Protein AF-A0A9E3K5E6-F1 (afdb_monomer_lite)

Sequence (175 aa):
PPTYFGPFADGRVAVDSAAAFASGRFAKVPVMIGATSADIGGKTGFMVAGARSLAGRLAAQGVPVYEYRFSYVADSIVKPGAQHASDIPYFFATVDVKYGGQVTKKDVAMGRAMSAYLVNFAKKGDPNGGGLPAWPRYAGDRDVIMDFAADGKPVALRDPWGPEIDATTVAQATH

Radius of gyration: 17.22 Å; chains: 1; bounding box: 48×36×41 Å

Foldseek 3Di:
DDPDDDDDDPVPPDHPPVVCLQVVVDDQAQDEFEWWCQEPQHCLGCRHLVRLVSLQSSVVVVRQYAYEYEFADFPLDPDHTQYGPNCVCLLVLNQCVVQPPSGDPLSNLSSVLNVQLNVCCVVPVGSDDDPAPHGHGDYPVQQWHFYCHHVSHTDIDRDPSVVVNVVVVVVVVVD

Secondary structure (DSSP, 8-state):
----------SSS---HHHHHHHT-S----EEEEEETB-TT-TTSTTHHHHHHHHHHHHHTT--EEEEEE----TT--SSS-BTT-SHHHHTT-HHHHHGGG--HHHHHHHHHHHHHHHHHHHHS----TTPPP-PPP-TTT-EEEEE-TTS-EEEEE-TTHHHHHHHHHHHH--

Structure (mmCIF, N/CA/C/O backbone):
data_AF-A0A9E3K5E6-F1
#
_entry.id   AF-A0A9E3K5E6-F1
#
loop_
_atom_site.group_PDB
_atom_site.id
_atom_site.type_symbol
_atom_site.label_atom_id
_atom_site.label_alt_id
_atom_site.label_comp_id
_atom_site.label_asym_id
_atom_site.label_entity_id
_atom_site.label_seq_id
_atom_site.pdbx_PDB_ins_code
_atom_site.Cartn_x
_atom_site.Cartn_y
_atom_site.Cartn_z
_atom_site.occupancy
_atom_site.B_iso_or_equiv
_atom_site.auth_seq_id
_atom_site.auth_comp_id
_atom_site.auth_asym_id
_atom_site.auth_atom_id
_atom_site.pdbx_PDB_model_num
ATOM 1 N N . PRO A 1 1 ? 29.514 -8.932 17.173 1.00 54.66 1 PRO A N 1
ATOM 2 C CA . PRO A 1 1 ? 29.113 -9.632 15.926 1.00 54.66 1 PRO A CA 1
ATOM 3 C C . PRO A 1 1 ? 28.000 -8.860 15.195 1.00 54.66 1 PRO A C 1
ATOM 5 O O . PRO A 1 1 ? 27.090 -8.391 15.874 1.00 54.66 1 PRO A O 1
ATOM 8 N N . PRO A 1 2 ? 28.053 -8.695 13.859 1.00 53.59 2 PRO A N 1
ATOM 9 C CA . PRO A 1 2 ? 26.918 -8.167 13.107 1.00 53.59 2 PRO A CA 1
ATOM 10 C C . PRO A 1 2 ? 25.740 -9.143 13.230 1.00 53.59 2 PRO A C 1
ATOM 12 O O . PRO A 1 2 ? 25.898 -10.334 12.979 1.00 53.59 2 PRO A O 1
ATOM 15 N N . THR A 1 3 ? 24.580 -8.650 13.659 1.00 69.31 3 THR A N 1
ATOM 16 C CA . THR A 1 3 ? 23.351 -9.439 13.877 1.00 69.31 3 THR A CA 1
ATOM 17 C C . THR A 1 3 ? 22.332 -9.270 12.749 1.00 69.31 3 THR A C 1
ATOM 19 O O . THR A 1 3 ? 21.187 -9.686 12.888 1.00 69.31 3 THR A O 1
ATOM 22 N N . TYR A 1 4 ? 22.723 -8.634 11.642 1.00 68.31 4 TYR A N 1
ATOM 23 C CA . TYR A 1 4 ? 21.859 -8.436 10.485 1.00 68.31 4 TYR A CA 1
ATOM 24 C C . TYR A 1 4 ? 22.007 -9.604 9.509 1.00 68.31 4 TYR A C 1
ATOM 26 O O . TYR A 1 4 ? 23.107 -9.891 9.037 1.00 68.31 4 TYR A O 1
ATOM 34 N N . PHE A 1 5 ? 20.891 -10.255 9.200 1.00 75.56 5 PHE A N 1
ATOM 35 C CA . PHE A 1 5 ? 20.792 -11.315 8.201 1.00 75.56 5 PHE A CA 1
ATOM 36 C C . PHE A 1 5 ? 19.788 -10.872 7.139 1.00 75.56 5 PHE A C 1
ATOM 38 O O . PHE A 1 5 ? 18.645 -10.547 7.455 1.00 75.56 5 PHE A O 1
ATOM 45 N N . GLY A 1 6 ? 20.227 -10.857 5.884 1.00 77.38 6 GLY A N 1
ATOM 46 C CA . GLY A 1 6 ? 19.406 -10.517 4.729 1.00 77.38 6 GLY A CA 1
ATOM 47 C C . GLY A 1 6 ? 19.739 -11.423 3.545 1.00 77.38 6 GLY A C 1
ATOM 48 O O . GLY A 1 6 ? 20.780 -12.089 3.560 1.00 77.38 6 GLY A O 1
ATOM 49 N N . PRO A 1 7 ? 18.864 -11.481 2.527 1.00 80.31 7 PRO A N 1
ATOM 50 C CA . PRO A 1 7 ? 19.166 -12.211 1.305 1.00 80.31 7 PRO A CA 1
ATOM 51 C C . PRO A 1 7 ? 20.435 -11.639 0.663 1.00 80.31 7 PRO A C 1
ATOM 53 O O . PRO A 1 7 ? 20.588 -10.424 0.545 1.00 80.31 7 PRO A O 1
ATOM 56 N N . PHE A 1 8 ? 21.336 -12.518 0.235 1.00 83.12 8 PHE A N 1
ATOM 57 C CA . PHE A 1 8 ? 22.521 -12.166 -0.541 1.00 83.12 8 PHE A CA 1
ATOM 58 C C . PHE A 1 8 ? 22.511 -12.971 -1.835 1.00 83.12 8 PHE A C 1
ATOM 60 O O . PHE A 1 8 ? 22.046 -14.110 -1.848 1.00 83.12 8 PHE A O 1
ATOM 67 N N . ALA A 1 9 ? 22.996 -12.381 -2.927 1.00 83.56 9 ALA A N 1
ATOM 68 C CA . ALA A 1 9 ? 23.067 -13.085 -4.197 1.00 83.56 9 ALA A CA 1
ATOM 69 C C . ALA A 1 9 ? 24.067 -14.248 -4.085 1.00 83.56 9 ALA A C 1
ATOM 71 O O . ALA A 1 9 ? 25.260 -14.030 -3.884 1.00 83.56 9 ALA A O 1
ATOM 72 N N . ASP A 1 10 ? 23.573 -15.476 -4.214 1.00 84.56 10 ASP A N 1
ATOM 73 C CA . ASP A 1 10 ? 24.371 -16.708 -4.183 1.00 84.56 10 ASP A CA 1
ATOM 74 C C . ASP A 1 10 ? 24.567 -17.305 -5.589 1.00 84.56 10 ASP A C 1
ATOM 76 O O . ASP A 1 10 ? 25.263 -18.306 -5.762 1.00 84.56 10 ASP A O 1
ATOM 80 N N . GLY A 1 11 ? 23.935 -16.700 -6.602 1.00 74.50 11 GLY A N 1
ATOM 81 C CA . GLY A 1 11 ? 23.992 -17.138 -7.996 1.00 74.50 11 GLY A CA 1
ATOM 82 C C . GLY A 1 11 ? 23.190 -18.409 -8.294 1.00 74.50 11 GLY A C 1
ATOM 83 O O . GLY A 1 11 ? 23.254 -18.903 -9.419 1.00 74.50 11 GLY A O 1
ATOM 84 N N . ARG A 1 12 ? 22.433 -18.939 -7.325 1.00 80.88 12 ARG A N 1
ATOM 85 C CA . ARG A 1 12 ? 21.590 -20.136 -7.477 1.00 80.88 12 ARG A CA 1
ATOM 86 C C . ARG A 1 12 ? 20.139 -19.866 -7.117 1.00 80.88 12 ARG A C 1
ATOM 88 O O . ARG A 1 12 ? 19.263 -20.073 -7.950 1.00 80.88 12 ARG A O 1
ATOM 95 N N . VAL A 1 13 ? 19.898 -19.446 -5.880 1.00 78.69 13 VAL A N 1
ATOM 96 C CA . VAL A 1 13 ? 18.564 -19.232 -5.308 1.00 78.69 13 VAL A CA 1
ATOM 97 C C . VAL A 1 13 ? 18.232 -17.745 -5.288 1.00 78.69 13 VAL A C 1
ATOM 99 O O . VAL A 1 13 ? 17.128 -17.353 -5.659 1.00 78.69 13 VAL A O 1
ATOM 102 N N . ALA A 1 14 ? 19.197 -16.912 -4.906 1.00 82.00 14 ALA A N 1
ATOM 103 C CA . ALA A 1 14 ? 19.076 -15.467 -4.885 1.00 82.00 14 ALA A CA 1
ATOM 104 C C . ALA A 1 14 ? 19.985 -14.856 -5.955 1.00 82.00 14 ALA A C 1
ATOM 106 O O . ALA A 1 14 ? 21.196 -15.088 -6.008 1.00 82.00 14 ALA A O 1
ATOM 107 N N . VAL A 1 15 ? 19.382 -14.048 -6.819 1.00 84.81 15 VAL A N 1
ATOM 108 C CA . VAL A 1 15 ? 20.095 -13.210 -7.785 1.00 84.81 15 VAL A CA 1
ATOM 109 C C . VAL A 1 15 ? 20.121 -11.772 -7.285 1.00 84.81 15 VAL A C 1
ATOM 111 O O . VAL A 1 15 ? 19.405 -11.415 -6.352 1.00 84.81 15 VAL A O 1
ATOM 114 N N . ASP A 1 16 ? 20.912 -10.924 -7.936 1.00 86.69 16 ASP A N 1
ATOM 115 C CA . ASP A 1 16 ? 20.768 -9.481 -7.777 1.00 86.69 16 ASP A CA 1
ATOM 116 C C . ASP A 1 16 ? 19.374 -9.048 -8.267 1.00 86.69 16 ASP A C 1
ATOM 118 O O . ASP A 1 16 ? 19.107 -8.965 -9.472 1.00 86.69 16 ASP A O 1
ATOM 122 N N . SER A 1 17 ? 18.472 -8.805 -7.316 1.00 86.50 17 SER A N 1
ATOM 123 C CA . SER A 1 17 ? 17.086 -8.417 -7.573 1.00 86.50 17 SER A CA 1
ATOM 124 C C . SER A 1 17 ? 16.991 -7.089 -8.317 1.00 86.50 17 SER A C 1
ATOM 126 O O . SER A 1 17 ? 16.140 -6.938 -9.191 1.00 86.50 17 SER A O 1
ATOM 128 N N . ALA A 1 18 ? 17.868 -6.127 -8.017 1.00 84.56 18 ALA A N 1
ATOM 129 C CA . ALA A 1 18 ? 17.845 -4.821 -8.664 1.00 84.56 18 ALA A CA 1
ATOM 130 C C . ALA A 1 18 ? 18.207 -4.952 -10.148 1.00 84.56 18 ALA A C 1
ATOM 132 O O . ALA A 1 18 ? 17.491 -4.425 -11.005 1.00 84.56 18 ALA A O 1
ATOM 133 N N . ALA A 1 19 ? 19.254 -5.719 -10.461 1.00 87.25 19 ALA A N 1
ATOM 134 C CA . ALA A 1 19 ? 19.640 -6.024 -11.834 1.00 87.25 19 ALA A CA 1
ATOM 135 C C . ALA A 1 19 ? 18.582 -6.875 -12.556 1.00 87.25 19 ALA A C 1
ATOM 137 O O . ALA A 1 19 ? 18.299 -6.646 -13.736 1.00 87.25 19 ALA A O 1
ATOM 138 N N . ALA A 1 20 ? 17.967 -7.846 -11.875 1.00 89.19 20 ALA A N 1
ATOM 139 C CA . ALA A 1 20 ? 16.898 -8.670 -12.439 1.00 89.19 20 ALA A CA 1
ATOM 140 C C . ALA A 1 20 ? 15.667 -7.825 -12.800 1.00 89.19 20 ALA A C 1
ATOM 142 O O . ALA A 1 20 ? 15.179 -7.922 -13.928 1.00 89.19 20 ALA A O 1
ATOM 143 N N . PHE A 1 21 ? 15.221 -6.940 -11.902 1.00 90.31 21 PHE A N 1
ATOM 144 C CA . PHE A 1 21 ? 14.128 -6.013 -12.185 1.00 90.31 21 PHE A CA 1
ATOM 145 C C . PHE A 1 21 ? 14.492 -5.033 -13.299 1.00 90.31 21 PHE A C 1
ATOM 147 O O . PHE A 1 21 ? 13.696 -4.855 -14.211 1.00 90.31 21 PHE A O 1
ATOM 154 N N . ALA A 1 22 ? 15.698 -4.461 -13.307 1.00 86.88 22 ALA A N 1
ATOM 155 C CA . ALA A 1 22 ? 16.124 -3.534 -14.361 1.00 86.88 22 ALA A CA 1
ATOM 156 C C . ALA A 1 22 ? 16.175 -4.190 -15.754 1.00 86.88 22 ALA A C 1
ATOM 158 O O . ALA A 1 22 ? 15.717 -3.602 -16.729 1.00 86.88 22 ALA A O 1
ATOM 159 N N . SER A 1 23 ? 16.674 -5.426 -15.841 1.00 89.50 23 SER A N 1
ATOM 160 C CA . SER A 1 23 ? 16.787 -6.185 -17.100 1.00 89.50 23 SER A CA 1
ATOM 161 C C . SER A 1 23 ? 15.515 -6.941 -17.499 1.00 89.50 23 SER A C 1
ATOM 163 O O . SER A 1 23 ? 15.478 -7.578 -18.548 1.00 89.50 23 SER A O 1
ATOM 165 N N . GLY A 1 24 ? 14.476 -6.918 -16.660 1.00 89.94 24 GLY A N 1
ATOM 166 C CA . GLY A 1 24 ? 13.223 -7.623 -16.913 1.00 89.94 24 GLY A CA 1
ATOM 167 C C . GLY A 1 24 ? 13.280 -9.138 -16.724 1.00 89.94 24 GLY A C 1
ATOM 168 O O . GLY A 1 24 ? 12.316 -9.819 -17.071 1.00 89.94 24 GLY A O 1
ATOM 169 N N . ARG A 1 25 ? 14.360 -9.668 -16.137 1.00 91.38 25 ARG A N 1
ATOM 170 C CA . ARG A 1 25 ? 14.564 -11.099 -15.857 1.00 91.38 25 ARG A CA 1
ATOM 171 C C . ARG A 1 25 ? 13.811 -11.551 -14.603 1.00 91.38 25 ARG A C 1
ATOM 173 O O . ARG A 1 25 ? 14.412 -11.979 -13.623 1.00 91.38 25 ARG A O 1
ATOM 180 N N . PHE A 1 26 ? 12.490 -11.439 -14.631 1.00 92.00 26 PHE A N 1
ATOM 181 C CA . PHE A 1 26 ? 11.598 -11.885 -13.563 1.00 92.00 26 PHE A CA 1
ATOM 182 C C . PHE A 1 26 ? 10.223 -12.254 -14.129 1.00 92.00 26 PHE A C 1
ATOM 184 O O . PHE A 1 26 ? 9.861 -11.849 -15.236 1.00 92.00 26 PHE A O 1
ATOM 191 N N . ALA A 1 27 ? 9.441 -13.010 -13.359 1.00 93.25 27 ALA A N 1
ATOM 192 C CA . ALA A 1 27 ? 8.091 -13.394 -13.752 1.00 93.25 27 ALA A CA 1
ATOM 193 C C . ALA A 1 27 ? 7.161 -12.172 -13.815 1.00 93.25 27 ALA A C 1
ATOM 195 O O . ALA A 1 27 ? 6.996 -11.447 -12.835 1.00 93.25 27 ALA A O 1
ATOM 196 N N . LYS A 1 28 ? 6.521 -11.957 -14.967 1.00 95.56 28 LYS A N 1
ATOM 1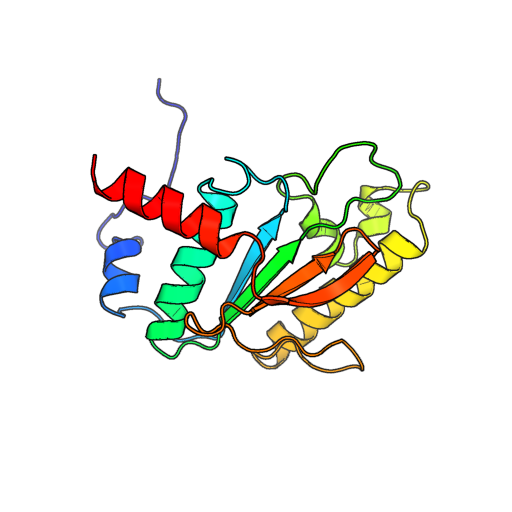97 C CA . LYS A 1 28 ? 5.566 -10.861 -15.176 1.00 95.56 28 LYS A CA 1
ATOM 198 C C . LYS A 1 28 ? 4.189 -11.258 -14.649 1.00 95.56 28 LYS A C 1
ATOM 200 O O . LYS A 1 28 ? 3.329 -11.697 -15.405 1.00 95.56 28 LYS A O 1
ATOM 205 N N . VAL A 1 29 ? 4.000 -11.130 -13.342 1.00 96.88 29 VAL A N 1
ATOM 206 C CA . VAL A 1 29 ? 2.720 -11.377 -12.663 1.00 96.88 29 VAL A CA 1
ATOM 207 C C . VAL A 1 29 ? 2.153 -10.065 -12.121 1.00 96.88 29 VAL A C 1
ATOM 209 O O . VAL A 1 29 ? 2.948 -9.189 -11.787 1.00 96.88 29 VAL A O 1
ATOM 212 N N . PRO A 1 30 ? 0.820 -9.893 -12.028 1.00 98.38 30 PRO A N 1
ATOM 213 C CA . PRO A 1 30 ? 0.235 -8.724 -11.378 1.00 98.38 30 PRO A CA 1
ATOM 214 C C . PRO A 1 30 ? 0.793 -8.524 -9.965 1.00 98.38 30 PRO A C 1
ATOM 216 O O . PRO A 1 30 ? 0.985 -9.496 -9.233 1.00 98.38 30 PRO A O 1
ATOM 219 N N . VAL A 1 31 ? 1.024 -7.271 -9.569 1.00 98.5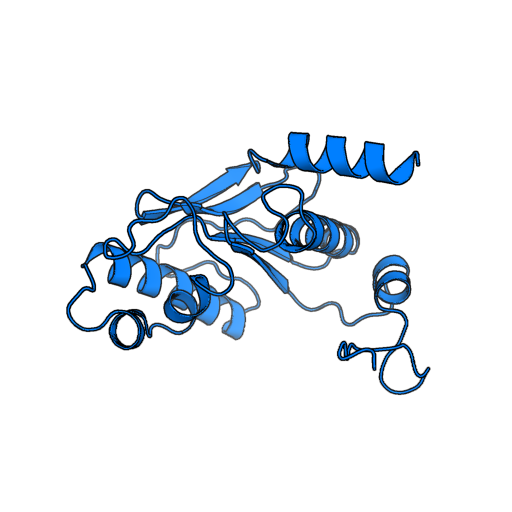0 31 VAL A N 1
ATOM 220 C CA . VAL A 1 31 ? 1.603 -6.904 -8.268 1.00 98.50 31 VAL A CA 1
ATOM 221 C C . VAL A 1 31 ? 0.711 -5.898 -7.547 1.00 98.50 31 VAL A C 1
ATOM 223 O O . VAL A 1 31 ? 0.330 -4.876 -8.110 1.00 98.50 31 VAL A O 1
ATOM 226 N N . MET A 1 32 ? 0.427 -6.178 -6.276 1.00 98.69 32 MET A N 1
ATOM 227 C CA . MET A 1 32 ? -0.079 -5.211 -5.304 1.00 98.69 32 MET A CA 1
ATOM 228 C C . MET A 1 32 ? 1.073 -4.870 -4.359 1.00 98.69 32 MET A C 1
ATOM 230 O O . MET A 1 32 ? 1.694 -5.776 -3.805 1.00 98.69 32 MET A O 1
ATOM 234 N N . ILE A 1 33 ? 1.391 -3.588 -4.213 1.00 98.50 33 ILE A N 1
ATOM 235 C CA . ILE A 1 33 ? 2.555 -3.120 -3.448 1.00 98.50 33 ILE A CA 1
ATOM 236 C C . ILE A 1 33 ? 2.227 -1.814 -2.732 1.00 98.50 33 ILE A C 1
ATOM 238 O O . ILE A 1 33 ? 1.422 -1.032 -3.222 1.00 98.50 33 ILE A O 1
ATOM 242 N N . GLY A 1 34 ? 2.829 -1.567 -1.576 1.00 98.12 34 GLY A N 1
ATOM 243 C CA . GLY A 1 34 ? 2.618 -0.326 -0.847 1.00 98.12 34 GLY A CA 1
ATOM 244 C C . GLY A 1 34 ? 3.347 -0.298 0.483 1.00 98.12 34 GLY A C 1
ATOM 245 O O . GLY A 1 34 ? 4.121 -1.202 0.799 1.00 98.12 34 GLY A O 1
ATOM 246 N N . ALA A 1 35 ? 3.091 0.761 1.242 1.00 98.62 35 ALA A N 1
ATOM 247 C CA . ALA A 1 35 ? 3.679 1.004 2.554 1.00 98.62 35 ALA A CA 1
ATOM 248 C C . ALA A 1 35 ? 2.682 1.719 3.477 1.00 98.62 35 ALA A C 1
ATOM 250 O O . ALA A 1 35 ? 1.667 2.274 3.029 1.00 98.62 35 ALA A O 1
ATOM 251 N N . THR A 1 36 ? 2.972 1.739 4.776 1.00 98.69 36 THR A N 1
ATOM 252 C CA . THR A 1 36 ? 2.179 2.517 5.733 1.00 98.69 36 THR A CA 1
ATOM 253 C C . THR A 1 36 ? 2.605 3.995 5.731 1.00 98.69 36 THR A C 1
ATOM 255 O O . THR A 1 36 ? 3.704 4.359 5.321 1.00 98.69 36 THR A O 1
ATOM 258 N N . SER A 1 37 ? 1.732 4.910 6.149 1.00 97.81 37 SER A N 1
ATOM 259 C CA . SER A 1 37 ? 1.998 6.356 6.046 1.00 97.81 37 SER A CA 1
ATOM 260 C C . SER A 1 37 ? 3.087 6.864 7.003 1.00 97.81 37 SER A C 1
ATOM 262 O O . SER A 1 37 ? 3.691 7.908 6.763 1.00 97.81 37 SER A O 1
ATOM 264 N N . ALA A 1 38 ? 3.361 6.128 8.077 1.00 97.38 38 ALA A N 1
ATOM 265 C CA . ALA A 1 38 ? 4.458 6.360 9.012 1.00 97.38 38 ALA A CA 1
ATOM 266 C C . ALA A 1 38 ? 5.351 5.111 9.113 1.00 97.38 38 ALA A C 1
ATOM 268 O O . ALA A 1 38 ? 5.650 4.625 10.206 1.00 97.38 38 ALA A O 1
ATOM 269 N N . ASP A 1 39 ? 5.718 4.559 7.955 1.00 97.88 39 ASP A N 1
ATOM 270 C CA . ASP A 1 39 ? 6.596 3.396 7.852 1.00 97.88 39 ASP A CA 1
ATOM 271 C C . ASP A 1 39 ? 8.067 3.737 8.172 1.00 97.88 39 ASP A C 1
ATOM 273 O O . ASP A 1 39 ? 8.451 4.895 8.383 1.00 97.88 39 ASP A O 1
ATOM 277 N N . ILE A 1 40 ? 8.914 2.711 8.214 1.00 96.06 40 ILE A N 1
ATOM 278 C CA . ILE A 1 40 ? 10.331 2.835 8.550 1.00 96.06 40 ILE A CA 1
ATOM 279 C C . ILE A 1 40 ? 11.041 3.741 7.530 1.00 96.06 40 ILE A C 1
ATOM 281 O O . ILE A 1 40 ? 10.945 3.560 6.316 1.00 96.06 40 ILE A O 1
ATOM 285 N N . GLY A 1 41 ? 11.775 4.729 8.048 1.00 94.50 41 GLY A N 1
ATOM 286 C CA . GLY A 1 41 ? 12.457 5.749 7.249 1.00 94.50 41 GLY A CA 1
ATOM 287 C C . GLY A 1 41 ? 11.585 6.957 6.881 1.00 94.50 41 GLY A C 1
ATOM 288 O O . GLY A 1 41 ? 12.105 7.913 6.315 1.00 94.50 41 GLY A O 1
ATOM 289 N N . GLY A 1 42 ? 10.295 6.962 7.232 1.00 94.94 42 GLY A N 1
ATOM 290 C CA . GLY A 1 42 ? 9.391 8.083 6.970 1.00 94.94 42 GLY A CA 1
ATOM 291 C C . GLY A 1 42 ? 8.974 8.207 5.501 1.00 94.94 42 GLY A C 1
ATOM 292 O O . GLY A 1 42 ? 9.153 7.288 4.704 1.00 94.94 42 GLY A O 1
ATOM 293 N N . LYS A 1 43 ? 8.400 9.363 5.142 1.00 94.12 43 LYS A N 1
ATOM 294 C CA . LYS A 1 43 ? 7.757 9.596 3.833 1.00 94.12 43 LYS A CA 1
ATOM 295 C C . LYS A 1 43 ? 8.678 9.379 2.632 1.00 94.12 43 LYS A C 1
ATOM 297 O O . LYS A 1 43 ? 8.234 8.876 1.610 1.00 94.12 43 LYS A O 1
ATOM 302 N N . THR A 1 44 ? 9.946 9.757 2.761 1.00 95.56 44 THR A N 1
ATOM 303 C CA . THR A 1 44 ? 10.970 9.616 1.714 1.00 95.56 44 THR A CA 1
ATOM 304 C C . THR A 1 44 ? 11.921 8.448 1.988 1.00 95.56 44 THR A C 1
ATOM 306 O O . THR A 1 44 ? 12.918 8.268 1.292 1.00 95.56 44 THR A O 1
ATOM 309 N N . GLY A 1 45 ? 11.618 7.645 3.011 1.00 93.94 45 GLY A N 1
ATOM 310 C CA . GLY A 1 45 ? 12.414 6.504 3.430 1.00 93.94 45 GLY A CA 1
ATOM 311 C C . GLY A 1 45 ? 12.242 5.278 2.547 1.00 93.94 45 GLY A C 1
ATOM 312 O O . GLY A 1 45 ? 11.357 5.202 1.696 1.00 93.94 45 GLY A O 1
ATOM 313 N N . PHE A 1 46 ? 13.079 4.273 2.799 1.00 93.19 46 PHE A N 1
ATOM 314 C CA . PHE A 1 46 ? 13.192 3.083 1.955 1.00 93.19 46 PHE A CA 1
ATOM 315 C C . PHE A 1 46 ? 11.898 2.265 1.818 1.00 93.19 46 PHE A C 1
ATOM 317 O O . PHE A 1 46 ? 11.730 1.611 0.795 1.00 93.19 46 PHE A O 1
ATOM 324 N N . MET A 1 47 ? 10.981 2.297 2.792 1.00 96.75 47 MET A N 1
ATOM 325 C CA . MET A 1 47 ? 9.695 1.598 2.672 1.00 96.75 47 MET A CA 1
ATOM 326 C C . MET A 1 47 ? 8.774 2.297 1.669 1.00 96.75 47 MET A C 1
ATOM 328 O O . MET A 1 47 ? 8.344 1.687 0.694 1.00 96.75 47 MET A O 1
ATOM 332 N N . VAL A 1 48 ? 8.519 3.594 1.867 1.00 97.31 48 VAL A N 1
ATOM 333 C CA . VAL A 1 48 ? 7.598 4.371 1.025 1.00 97.31 48 VAL A CA 1
ATOM 334 C C . VAL A 1 48 ? 8.217 4.662 -0.345 1.00 97.31 48 VAL A C 1
ATOM 336 O O . VAL A 1 48 ? 7.650 4.302 -1.374 1.00 97.31 48 VAL A O 1
ATOM 339 N N . ALA A 1 49 ? 9.417 5.245 -0.377 1.00 96.25 49 ALA A N 1
ATOM 340 C CA . ALA A 1 49 ? 10.104 5.563 -1.627 1.00 96.25 49 ALA A CA 1
ATOM 341 C C . ALA A 1 49 ? 10.512 4.296 -2.399 1.00 96.25 49 ALA A C 1
ATOM 343 O O . ALA A 1 49 ? 10.474 4.276 -3.630 1.00 96.25 49 ALA A O 1
ATOM 344 N N . GLY A 1 50 ? 10.874 3.219 -1.692 1.00 94.88 50 GLY A N 1
ATOM 345 C CA . GLY A 1 50 ? 11.215 1.940 -2.315 1.00 94.88 50 GLY A CA 1
ATOM 346 C C . GLY A 1 50 ? 10.009 1.255 -2.954 1.00 94.88 50 GLY A C 1
ATOM 347 O O . GLY A 1 50 ? 10.134 0.770 -4.080 1.00 94.88 50 GLY A O 1
ATOM 348 N N . ALA A 1 51 ? 8.844 1.267 -2.292 1.00 96.69 51 ALA A N 1
ATOM 349 C CA . ALA A 1 51 ? 7.597 0.760 -2.866 1.00 96.69 51 ALA A CA 1
ATOM 350 C C . ALA A 1 51 ? 7.244 1.496 -4.166 1.00 96.69 51 ALA A C 1
ATOM 352 O O . ALA A 1 51 ? 7.070 0.838 -5.195 1.00 96.69 51 ALA A O 1
ATOM 353 N N . ARG A 1 52 ? 7.264 2.836 -4.153 1.00 96.06 52 ARG A N 1
ATOM 354 C CA . ARG A 1 52 ? 7.006 3.666 -5.342 1.00 96.06 52 ARG A CA 1
ATOM 355 C C . ARG A 1 52 ? 8.015 3.420 -6.463 1.00 96.06 52 ARG A C 1
ATOM 357 O O . ARG A 1 52 ? 7.649 3.224 -7.622 1.00 96.06 52 ARG A O 1
ATOM 364 N N . SER A 1 53 ? 9.305 3.360 -6.129 1.00 94.44 53 SER A N 1
ATOM 365 C CA . SER A 1 53 ? 10.373 3.080 -7.100 1.00 94.44 53 SER A CA 1
ATOM 366 C C . SER A 1 53 ? 10.198 1.711 -7.764 1.00 94.44 53 SER A C 1
ATOM 368 O O . SER A 1 53 ? 10.305 1.587 -8.989 1.00 94.44 53 SER A O 1
ATOM 370 N N . LEU A 1 54 ? 9.880 0.674 -6.983 1.00 95.06 54 LEU A N 1
ATOM 371 C CA . LEU A 1 54 ? 9.627 -0.658 -7.522 1.00 95.06 54 LEU A CA 1
ATOM 372 C C . LEU A 1 54 ? 8.336 -0.691 -8.351 1.00 95.06 54 LEU A C 1
ATOM 374 O O . LEU A 1 54 ? 8.348 -1.255 -9.444 1.00 95.06 54 LEU A O 1
ATOM 378 N N . ALA A 1 55 ? 7.260 -0.045 -7.894 1.00 96.81 55 ALA A N 1
ATOM 379 C CA . ALA A 1 55 ? 6.007 0.072 -8.635 1.00 96.81 55 ALA A CA 1
ATOM 380 C C . ALA A 1 55 ? 6.228 0.677 -10.030 1.00 96.81 55 ALA A C 1
ATOM 382 O O . ALA A 1 55 ? 5.817 0.085 -11.032 1.00 96.81 55 ALA A O 1
ATOM 383 N N . GLY A 1 56 ? 6.970 1.786 -10.116 1.00 95.44 56 GLY A N 1
ATOM 384 C CA . GLY A 1 56 ? 7.341 2.416 -11.384 1.00 95.44 56 GLY A CA 1
ATOM 385 C C . GLY A 1 56 ? 8.170 1.513 -12.295 1.00 95.44 56 GLY A C 1
ATOM 386 O O . GLY A 1 56 ? 7.850 1.378 -13.477 1.00 95.44 56 GLY A O 1
ATOM 387 N N . ARG A 1 57 ? 9.191 0.832 -11.759 1.00 93.81 57 ARG A N 1
ATOM 388 C CA . ARG A 1 57 ? 10.031 -0.101 -12.538 1.00 93.81 57 ARG A CA 1
ATOM 389 C C . ARG A 1 57 ? 9.231 -1.267 -13.109 1.00 93.81 57 ARG A C 1
ATOM 391 O O . ARG A 1 57 ? 9.430 -1.640 -14.264 1.00 93.81 57 ARG A O 1
ATOM 398 N N . LEU A 1 58 ? 8.335 -1.846 -12.314 1.00 96.31 58 LEU A N 1
ATOM 399 C CA . LEU A 1 58 ? 7.486 -2.953 -12.747 1.00 96.31 58 LEU A CA 1
ATOM 400 C C . LEU A 1 58 ? 6.475 -2.486 -13.805 1.00 96.31 58 LEU A C 1
ATOM 402 O O . LEU A 1 58 ? 6.352 -3.125 -14.854 1.00 96.31 58 LEU A O 1
ATOM 406 N N . ALA A 1 59 ? 5.816 -1.346 -13.580 1.00 96.44 59 ALA A N 1
ATOM 407 C CA . ALA A 1 59 ? 4.856 -0.770 -14.521 1.00 96.44 59 ALA A CA 1
ATOM 408 C C . ALA A 1 59 ? 5.503 -0.417 -15.872 1.00 96.44 59 ALA A C 1
ATOM 410 O O . ALA A 1 59 ? 4.941 -0.733 -16.921 1.00 96.44 59 ALA A O 1
ATOM 411 N N . ALA A 1 60 ? 6.719 0.143 -15.868 1.00 94.50 60 ALA A N 1
ATOM 412 C CA . ALA A 1 60 ? 7.486 0.446 -17.082 1.00 94.50 60 ALA A CA 1
ATOM 413 C C . ALA A 1 60 ? 7.813 -0.799 -17.927 1.00 94.50 60 ALA A C 1
ATOM 415 O O . ALA A 1 60 ? 8.095 -0.692 -19.117 1.00 94.50 60 ALA A O 1
ATOM 416 N N . GLN A 1 61 ? 7.747 -1.989 -17.330 1.00 95.00 61 GLN A N 1
ATOM 417 C CA . GLN A 1 61 ? 7.938 -3.265 -18.017 1.00 95.00 61 GLN A CA 1
ATOM 418 C C . GLN A 1 61 ? 6.624 -3.998 -18.316 1.00 95.00 61 GLN A C 1
ATOM 420 O O . GLN A 1 61 ? 6.629 -5.208 -18.547 1.00 95.00 61 GLN A O 1
ATOM 425 N N . GLY A 1 62 ? 5.498 -3.280 -18.294 1.00 94.88 62 GLY A N 1
ATOM 426 C CA . GLY A 1 62 ? 4.181 -3.802 -18.655 1.00 94.88 62 GLY A CA 1
ATOM 427 C C . GLY A 1 62 ? 3.532 -4.688 -17.592 1.00 94.88 62 GLY A C 1
ATOM 428 O O . GLY A 1 62 ? 2.526 -5.337 -17.876 1.00 94.88 62 GLY A O 1
ATOM 429 N N . VAL A 1 63 ? 4.076 -4.736 -16.372 1.00 97.50 63 VAL A N 1
ATOM 430 C CA . VAL A 1 63 ? 3.456 -5.472 -15.265 1.00 97.50 63 VAL A CA 1
ATOM 431 C C . VAL A 1 63 ? 2.213 -4.711 -14.787 1.00 97.50 63 VAL A C 1
ATOM 433 O O . VAL A 1 63 ? 2.304 -3.508 -14.539 1.00 97.50 63 VAL A O 1
ATOM 436 N N . PRO A 1 64 ? 1.053 -5.369 -14.605 1.00 98.19 64 PRO A N 1
ATOM 437 C CA . PRO A 1 64 ? -0.077 -4.757 -13.915 1.00 98.19 64 PRO A CA 1
ATOM 438 C C . PRO A 1 64 ? 0.281 -4.494 -12.447 1.00 98.19 64 PRO A C 1
ATOM 440 O O . PRO A 1 64 ? 0.413 -5.435 -11.667 1.00 98.19 64 PRO A O 1
ATOM 443 N N . VAL A 1 65 ? 0.444 -3.226 -12.074 1.00 98.62 65 VAL A N 1
ATOM 444 C CA . VAL A 1 65 ? 0.795 -2.815 -10.707 1.00 98.62 65 VAL A CA 1
ATOM 445 C C . VAL A 1 65 ? -0.363 -2.051 -10.076 1.00 98.62 65 VAL A C 1
ATOM 447 O O . VAL A 1 65 ? -0.982 -1.215 -10.730 1.00 98.62 65 VAL A O 1
ATOM 450 N N . TYR A 1 66 ? -0.632 -2.317 -8.804 1.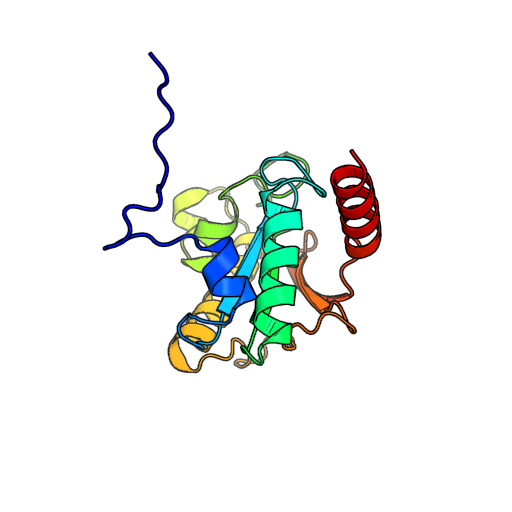00 98.75 66 TYR A N 1
ATOM 451 C CA . TYR A 1 66 ? -1.594 -1.605 -7.971 1.00 98.75 66 TYR A CA 1
ATOM 452 C C . TYR A 1 66 ? -0.868 -1.123 -6.715 1.00 98.75 66 TYR A C 1
ATOM 454 O O . TYR A 1 66 ? -0.613 -1.903 -5.796 1.00 98.75 66 TYR A O 1
ATOM 462 N N . GLU A 1 67 ? -0.483 0.153 -6.711 1.00 98.62 67 GLU A N 1
ATOM 463 C CA . GLU A 1 67 ? 0.233 0.763 -5.590 1.00 98.62 67 GLU A CA 1
ATOM 464 C C . GLU A 1 67 ? -0.743 1.327 -4.549 1.00 98.62 67 GLU A C 1
ATOM 466 O O . GLU A 1 67 ? -1.762 1.928 -4.918 1.00 98.62 67 GLU A O 1
ATOM 471 N N . TYR A 1 68 ? -0.449 1.126 -3.262 1.00 98.81 68 TYR A N 1
ATOM 472 C CA . TYR A 1 68 ? -1.212 1.692 -2.152 1.00 98.81 68 TYR A CA 1
ATOM 473 C C . TYR A 1 68 ? -0.353 2.437 -1.133 1.00 98.81 68 TYR A C 1
ATOM 475 O O . TYR A 1 68 ? 0.825 2.147 -0.929 1.00 98.81 68 TYR A O 1
ATOM 483 N N . ARG A 1 69 ? -1.014 3.329 -0.396 1.00 98.75 69 ARG A N 1
ATOM 484 C CA . ARG A 1 69 ? -0.559 3.802 0.908 1.00 98.75 69 ARG A CA 1
ATOM 485 C C . ARG A 1 69 ? -1.616 3.492 1.956 1.00 98.75 69 ARG A C 1
ATOM 487 O O . ARG A 1 69 ? -2.800 3.739 1.748 1.00 98.75 69 ARG A O 1
ATOM 494 N N . PHE A 1 70 ? -1.200 2.944 3.091 1.00 98.81 70 PHE A N 1
ATOM 495 C CA . PHE A 1 70 ? -2.088 2.768 4.234 1.00 98.81 70 PHE A CA 1
ATOM 496 C C . PHE A 1 70 ? -1.920 3.941 5.195 1.00 98.81 70 PHE A C 1
ATOM 498 O O . PHE A 1 70 ? -0.901 4.037 5.873 1.00 98.81 70 PHE A O 1
ATOM 505 N N . SER A 1 71 ? -2.897 4.848 5.239 1.00 98.44 71 SER A N 1
ATOM 506 C CA . SER A 1 71 ? -2.851 6.048 6.087 1.00 98.44 71 SER A CA 1
ATOM 507 C C . SER A 1 71 ? -3.779 5.991 7.295 1.00 98.44 71 SER A C 1
ATOM 509 O O . SER A 1 71 ? -3.670 6.835 8.186 1.00 98.44 71 SER A O 1
ATOM 511 N N . TYR A 1 72 ? -4.679 5.013 7.329 1.00 98.38 72 TYR A N 1
ATOM 512 C CA . TYR A 1 72 ? -5.619 4.809 8.414 1.00 98.38 72 TYR A CA 1
ATOM 513 C C . TYR A 1 72 ? -4.921 4.381 9.707 1.00 98.38 72 TYR A C 1
ATOM 515 O O . TYR A 1 72 ? -4.013 3.554 9.716 1.00 98.38 72 TYR A O 1
ATOM 523 N N . VAL A 1 73 ? -5.380 4.932 10.823 1.00 98.06 73 VAL A N 1
ATOM 524 C CA . VAL A 1 73 ? -4.952 4.546 12.166 1.00 98.06 73 VAL A CA 1
ATOM 525 C C . VAL A 1 73 ? -6.201 4.089 12.896 1.00 98.06 73 VAL A C 1
ATOM 527 O O . VAL A 1 73 ? -7.213 4.783 12.839 1.00 98.06 73 VAL A O 1
ATOM 530 N N . ALA A 1 74 ? -6.131 2.921 13.543 1.00 97.50 74 ALA A N 1
ATOM 531 C CA . ALA A 1 74 ? -7.249 2.425 14.339 1.00 97.50 74 ALA A CA 1
ATOM 532 C C . ALA A 1 74 ? -7.661 3.486 15.364 1.00 97.50 74 ALA A C 1
ATOM 534 O O . ALA A 1 74 ? -6.785 4.084 15.993 1.00 97.50 74 ALA A O 1
ATOM 535 N N . ASP A 1 75 ? -8.959 3.689 15.575 1.00 96.31 75 ASP A N 1
ATOM 536 C CA . ASP A 1 75 ? -9.448 4.782 16.431 1.00 96.31 75 ASP A CA 1
ATOM 537 C C . ASP A 1 75 ? -8.954 4.651 17.892 1.00 96.31 75 ASP A C 1
ATOM 539 O O . ASP A 1 75 ? -8.844 5.639 18.616 1.00 96.31 75 ASP A O 1
ATOM 543 N N . SER A 1 76 ? -8.607 3.434 18.326 1.00 95.38 76 SER A N 1
ATOM 544 C CA . SER A 1 76 ? -8.025 3.144 19.644 1.00 95.38 76 SER A CA 1
ATOM 545 C C . SER A 1 76 ? -6.553 3.557 19.797 1.00 95.38 76 SER A C 1
ATOM 547 O O . SER A 1 76 ? -6.018 3.545 20.908 1.00 95.38 76 SER A O 1
ATOM 549 N N . ILE A 1 77 ? -5.876 3.922 18.705 1.00 95.88 77 ILE A N 1
ATOM 550 C CA . ILE A 1 77 ? -4.446 4.230 18.676 1.00 95.88 77 ILE A CA 1
ATOM 551 C C . ILE A 1 77 ? -4.234 5.740 18.580 1.00 95.88 77 ILE A C 1
ATOM 553 O O . ILE A 1 77 ? -4.489 6.371 17.560 1.00 95.88 77 ILE A O 1
ATOM 557 N N . VAL A 1 78 ? -3.654 6.317 19.633 1.00 90.00 78 VAL A N 1
ATOM 558 C CA . VAL A 1 78 ? -3.340 7.752 19.704 1.00 90.00 78 VAL A CA 1
ATOM 559 C C . VAL A 1 78 ? -1.907 8.005 19.225 1.00 90.00 78 VAL A C 1
ATOM 561 O O . VAL A 1 78 ? -1.011 8.319 20.010 1.00 90.00 78 VAL A O 1
ATOM 564 N N . LYS A 1 79 ? -1.658 7.805 17.926 1.00 89.19 79 LYS A N 1
ATOM 565 C CA . LYS A 1 79 ? -0.374 8.118 17.273 1.00 89.19 79 LYS A CA 1
ATOM 566 C C . LYS A 1 79 ? -0.595 8.735 15.891 1.00 89.19 79 LYS A C 1
ATOM 568 O O . LYS A 1 79 ? -1.528 8.335 15.198 1.00 89.19 79 LYS A O 1
ATOM 573 N N . PRO A 1 80 ? 0.261 9.678 15.463 1.00 88.69 80 PRO A N 1
ATOM 574 C CA . PRO A 1 80 ? 0.193 10.208 14.112 1.00 88.69 80 PRO A CA 1
ATOM 575 C C . PRO A 1 80 ? 0.668 9.157 13.101 1.00 88.69 80 PRO A C 1
ATOM 577 O O . PRO A 1 80 ? 1.762 8.605 13.229 1.00 88.69 80 PRO A O 1
ATOM 580 N N . GLY A 1 81 ? -0.149 8.932 12.074 1.00 93.31 81 GLY A N 1
ATOM 581 C CA . GLY A 1 81 ? 0.183 8.072 10.942 1.00 93.31 81 GLY A CA 1
ATOM 582 C C . GLY A 1 81 ? 0.207 6.574 11.256 1.00 93.31 81 GLY A C 1
ATOM 583 O O . GLY A 1 81 ? 0.345 6.123 12.397 1.00 93.31 81 GLY A O 1
ATOM 584 N N . ALA A 1 82 ? 0.072 5.786 10.199 1.00 97.81 82 ALA A N 1
ATOM 585 C CA . ALA A 1 82 ? 0.016 4.342 10.277 1.00 97.81 82 ALA A CA 1
ATOM 586 C C . ALA A 1 82 ? 1.434 3.772 10.374 1.00 97.81 82 ALA A C 1
ATOM 588 O O . ALA A 1 82 ? 2.244 3.910 9.458 1.00 97.81 82 ALA A O 1
ATOM 589 N N . GLN A 1 83 ? 1.741 3.157 11.511 1.00 97.56 83 GLN A N 1
ATOM 590 C CA . GLN A 1 83 ? 3.066 2.603 11.795 1.00 97.56 83 GLN A CA 1
ATOM 591 C C . GLN A 1 83 ? 3.334 1.335 10.977 1.00 97.56 83 GLN A C 1
ATOM 593 O O . GLN A 1 83 ? 2.393 0.686 10.515 1.00 97.56 83 GLN A O 1
ATOM 598 N N . HIS A 1 84 ? 4.605 0.950 10.862 1.00 98.12 84 HIS A N 1
ATOM 599 C CA . HIS A 1 84 ? 5.004 -0.293 10.203 1.00 98.12 84 HIS A CA 1
ATOM 600 C C . HIS A 1 84 ? 4.158 -1.492 10.671 1.00 98.12 84 HIS A C 1
ATOM 602 O O . HIS A 1 84 ? 3.864 -1.627 11.865 1.00 98.12 84 HIS A O 1
ATOM 608 N N . ALA A 1 85 ? 3.758 -2.351 9.727 1.00 97.56 85 ALA A N 1
ATOM 609 C CA . ALA A 1 85 ? 2.924 -3.539 9.949 1.00 97.56 85 ALA A CA 1
ATOM 610 C C . ALA A 1 85 ? 1.509 -3.271 10.521 1.00 97.56 85 ALA A C 1
ATOM 612 O O . ALA A 1 85 ? 0.808 -4.195 10.955 1.00 97.56 85 ALA A O 1
ATOM 613 N N . SER A 1 86 ? 1.056 -2.012 10.572 1.00 98.00 86 SER A N 1
ATOM 614 C CA . SER A 1 86 ? -0.278 -1.687 11.095 1.00 98.00 86 SER A CA 1
ATOM 615 C C . SER A 1 86 ? -1.425 -2.054 10.150 1.00 98.00 86 SER A C 1
ATOM 617 O O . SER A 1 86 ? -2.532 -2.276 10.641 1.00 98.00 86 SER A O 1
ATOM 619 N N . ASP A 1 87 ? -1.144 -2.205 8.858 1.00 98.44 87 ASP A N 1
ATOM 620 C CA . ASP A 1 87 ? -2.055 -2.565 7.765 1.00 98.44 87 ASP A CA 1
ATOM 621 C C . ASP A 1 87 ? -2.410 -4.063 7.710 1.00 98.44 87 ASP A C 1
ATOM 623 O O . ASP A 1 87 ? -3.523 -4.426 7.333 1.00 98.44 87 ASP A O 1
ATOM 627 N N . ILE A 1 88 ? -1.507 -4.941 8.155 1.00 98.62 88 ILE A N 1
ATOM 628 C CA . ILE A 1 88 ? -1.677 -6.407 8.219 1.00 98.62 88 ILE A CA 1
ATOM 629 C C . ILE A 1 88 ? -3.075 -6.867 8.698 1.00 98.62 88 ILE A C 1
ATOM 631 O O . ILE A 1 88 ? -3.752 -7.577 7.952 1.00 98.62 88 ILE A O 1
ATOM 635 N N . PRO A 1 89 ? -3.567 -6.491 9.898 1.00 98.44 89 PRO A N 1
ATOM 636 C CA . PRO A 1 89 ? -4.886 -6.925 10.386 1.00 98.44 89 PRO A CA 1
ATOM 637 C C . PRO A 1 89 ? -6.052 -6.514 9.473 1.00 98.44 89 PRO A C 1
ATOM 639 O O . PRO A 1 89 ? -7.091 -7.172 9.474 1.00 98.44 89 PRO A O 1
ATOM 642 N N . TYR A 1 90 ? -5.901 -5.442 8.693 1.00 98.62 90 TYR A N 1
ATOM 643 C CA . TYR A 1 90 ? -6.932 -4.967 7.776 1.00 98.62 90 TYR A CA 1
ATOM 644 C C . TYR A 1 90 ? -6.978 -5.822 6.509 1.00 98.62 90 TYR A C 1
ATOM 646 O O . TYR A 1 90 ? -8.063 -6.186 6.063 1.00 98.62 90 TYR A O 1
ATOM 654 N N . PHE A 1 91 ? -5.823 -6.229 5.978 1.00 98.44 91 PHE A N 1
ATOM 655 C CA . PHE A 1 91 ? -5.760 -7.184 4.869 1.00 98.44 91 PHE A CA 1
ATOM 656 C C . PHE A 1 91 ? -6.339 -8.554 5.238 1.00 98.44 91 PHE A C 1
ATOM 658 O O . PHE A 1 91 ? -7.107 -9.136 4.467 1.00 98.44 91 PHE A O 1
ATOM 665 N N . PHE A 1 92 ? -6.013 -9.053 6.432 1.00 98.00 92 PHE A N 1
ATOM 666 C CA . PHE A 1 92 ? -6.433 -10.380 6.889 1.00 98.00 92 PHE A CA 1
ATOM 667 C C . PHE A 1 92 ? -7.817 -10.418 7.546 1.00 98.00 92 PHE A C 1
ATOM 669 O O . PHE A 1 92 ? -8.255 -11.493 7.945 1.00 98.00 92 PHE A O 1
ATOM 676 N N . ALA A 1 93 ? -8.515 -9.281 7.640 1.00 95.56 93 ALA A N 1
ATOM 677 C CA . ALA A 1 93 ? -9.799 -9.165 8.333 1.00 95.56 93 ALA A CA 1
ATOM 678 C C . ALA A 1 93 ? -9.752 -9.670 9.794 1.00 95.56 93 ALA A C 1
ATOM 680 O O . ALA A 1 93 ? -10.680 -10.321 10.263 1.00 95.56 93 ALA A O 1
ATOM 681 N N . THR A 1 94 ? -8.676 -9.340 10.514 1.00 97.56 94 THR A N 1
ATOM 682 C CA . THR A 1 94 ? -8.416 -9.718 11.920 1.00 97.56 94 THR A CA 1
ATOM 683 C C . THR A 1 94 ? -8.260 -8.496 12.835 1.00 97.56 94 THR A C 1
ATOM 685 O O . THR A 1 94 ? -7.545 -8.511 13.839 1.00 97.56 94 THR A O 1
ATOM 688 N N . VAL A 1 95 ? -8.909 -7.390 12.470 1.00 96.88 95 VAL A N 1
ATOM 689 C CA . VAL A 1 95 ? -8.865 -6.117 13.208 1.00 96.88 95 VAL A CA 1
ATOM 690 C C . VAL A 1 95 ? -9.409 -6.279 14.635 1.00 96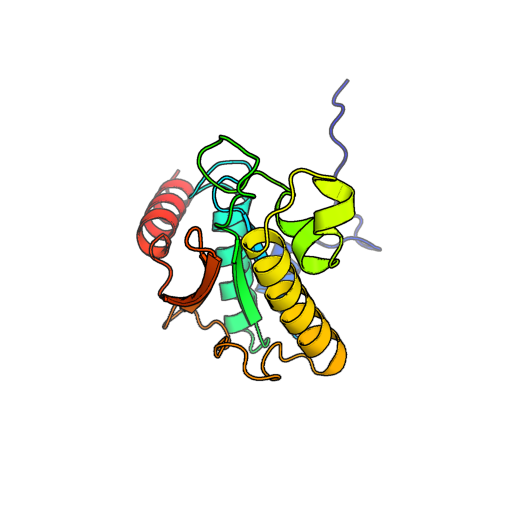.88 95 VAL A C 1
ATOM 692 O O . VAL A 1 95 ? -8.832 -5.750 15.583 1.00 96.88 95 VAL A O 1
ATOM 695 N N . ASP A 1 96 ? -10.463 -7.076 14.799 1.00 94.62 96 ASP A N 1
ATOM 696 C CA . ASP A 1 96 ? -11.053 -7.485 16.080 1.00 94.62 96 ASP A CA 1
ATOM 697 C C . ASP A 1 96 ? -10.089 -8.298 16.948 1.00 94.62 96 ASP A C 1
ATOM 699 O O . ASP A 1 96 ? -9.999 -8.059 18.149 1.00 94.62 96 ASP A O 1
ATOM 703 N N . VAL A 1 97 ? -9.305 -9.193 16.347 1.00 95.56 97 VAL A N 1
ATOM 704 C CA . VAL A 1 97 ? -8.273 -9.952 17.067 1.00 95.56 97 VAL A CA 1
ATOM 705 C C . VAL A 1 97 ? -7.169 -9.024 17.574 1.00 95.56 97 VAL A C 1
ATOM 707 O O . VAL A 1 97 ? -6.723 -9.161 18.711 1.00 95.56 97 VAL A O 1
ATOM 710 N N . LYS A 1 98 ? -6.725 -8.064 16.754 1.00 96.06 98 LYS A N 1
ATOM 711 C CA . LYS A 1 98 ? -5.614 -7.173 17.117 1.00 96.06 98 LYS A CA 1
ATOM 712 C C . LYS A 1 98 ? -5.983 -6.153 18.192 1.00 96.06 98 LYS A C 1
ATOM 714 O O . LYS A 1 98 ? -5.169 -5.900 19.076 1.00 96.06 98 LYS A O 1
ATOM 719 N N . TYR A 1 99 ? -7.156 -5.530 18.083 1.00 95.25 99 TYR A N 1
ATOM 720 C CA . TYR A 1 99 ? -7.546 -4.407 18.946 1.00 95.25 99 TYR A CA 1
ATOM 721 C C . TYR A 1 99 ? -8.634 -4.772 19.972 1.00 95.25 99 TYR A C 1
ATOM 723 O O . TYR A 1 99 ? -9.006 -3.940 20.801 1.00 95.25 99 TYR A O 1
ATOM 731 N N . GLY A 1 100 ? -9.140 -6.008 19.954 1.00 94.00 100 GLY A N 1
ATOM 732 C CA . GLY A 1 100 ? -10.092 -6.523 20.934 1.00 94.00 100 GLY A CA 1
ATOM 733 C C . GLY A 1 100 ? -11.352 -5.664 21.053 1.00 94.00 100 GLY A C 1
ATOM 734 O O . GLY A 1 100 ? -11.892 -5.159 20.068 1.00 94.00 100 GLY A O 1
ATOM 735 N N . GLY A 1 101 ? -11.804 -5.452 22.291 1.00 92.38 101 GLY A N 1
ATOM 736 C CA . GLY A 1 101 ? -12.995 -4.649 22.594 1.00 92.38 101 GLY A CA 1
ATOM 737 C C . GLY A 1 101 ? -12.880 -3.153 22.273 1.00 92.38 101 GLY A C 1
ATOM 738 O O . GLY A 1 101 ? -13.839 -2.422 22.498 1.00 92.38 101 GLY A O 1
ATOM 739 N N . GLN A 1 102 ? -11.733 -2.683 21.772 1.00 95.56 102 GLN A N 1
ATOM 740 C CA . GLN A 1 102 ? -11.513 -1.282 21.402 1.00 95.56 102 GLN A CA 1
ATOM 741 C C . GLN A 1 102 ? -11.792 -1.003 19.917 1.00 95.56 102 GLN A C 1
ATOM 743 O O . GLN A 1 102 ? -11.674 0.142 19.487 1.00 95.56 102 GLN A O 1
ATOM 748 N N . VAL A 1 103 ? -12.144 -2.029 19.133 1.00 96.31 103 VAL A N 1
ATOM 749 C CA . VAL A 1 103 ? -12.490 -1.887 17.715 1.00 96.31 103 VAL A CA 1
ATOM 750 C C . VAL A 1 103 ? -13.750 -1.052 17.525 1.00 96.31 103 VAL A C 1
ATOM 752 O O . VAL A 1 103 ? -14.799 -1.323 18.113 1.00 96.31 103 VAL A O 1
ATOM 755 N N . THR A 1 104 ? -13.681 -0.088 16.612 1.00 96.94 104 THR A N 1
ATOM 756 C CA . THR A 1 104 ? -14.841 0.685 16.174 1.00 96.94 104 THR A CA 1
ATOM 757 C C . THR A 1 104 ? -15.446 0.122 14.890 1.00 96.94 104 THR A C 1
ATOM 759 O O . THR A 1 104 ? -14.852 -0.668 14.153 1.00 96.94 104 THR A O 1
ATOM 762 N N . LYS A 1 105 ? -16.662 0.574 14.557 1.00 96.50 105 LYS A N 1
ATOM 763 C CA . LYS A 1 105 ? -17.290 0.253 13.263 1.00 96.50 105 LYS A CA 1
ATOM 764 C C . LYS A 1 105 ? -16.456 0.750 12.077 1.00 96.50 105 LYS A C 1
ATOM 766 O O . LYS A 1 105 ? -16.510 0.136 11.014 1.00 96.50 105 LYS A O 1
ATOM 771 N N . LYS A 1 106 ? -15.712 1.846 12.256 1.00 97.12 106 LYS A N 1
ATOM 772 C CA . LYS A 1 106 ? -14.837 2.430 11.234 1.00 97.12 106 LYS A CA 1
ATOM 773 C C . LYS A 1 106 ? -13.634 1.520 10.977 1.00 97.12 106 LYS A C 1
ATOM 775 O O . LYS A 1 106 ? -13.368 1.204 9.820 1.00 97.12 106 LYS A O 1
ATOM 780 N N . ASP A 1 107 ? -13.020 0.994 12.039 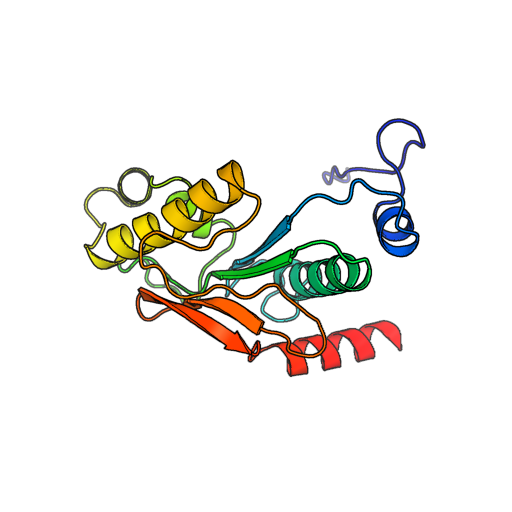1.00 97.88 107 ASP A N 1
ATOM 781 C CA . ASP A 1 107 ? -11.927 0.019 11.944 1.00 97.88 107 ASP A CA 1
ATOM 782 C C . ASP A 1 107 ? -12.364 -1.238 11.170 1.00 97.88 107 ASP A C 1
ATOM 784 O O . ASP A 1 107 ? -11.698 -1.671 10.225 1.00 97.88 107 ASP A O 1
ATOM 788 N N . VAL A 1 108 ? -13.537 -1.789 11.511 1.00 97.38 108 VAL A N 1
ATOM 789 C CA . VAL A 1 108 ? -14.111 -2.956 10.815 1.00 97.38 108 VAL A CA 1
ATOM 790 C C . VAL A 1 108 ? -14.414 -2.644 9.351 1.00 97.38 108 VAL A C 1
ATOM 792 O O . VAL A 1 108 ? -14.165 -3.480 8.483 1.00 97.38 108 VAL A O 1
ATOM 795 N N . ALA A 1 109 ? -14.964 -1.465 9.054 1.00 97.31 109 ALA A N 1
ATOM 796 C CA . ALA A 1 109 ? -15.291 -1.071 7.687 1.00 97.31 109 ALA A CA 1
ATOM 797 C C . ALA A 1 109 ? -14.035 -0.954 6.812 1.00 97.31 109 ALA A C 1
ATOM 799 O O . ALA A 1 109 ? -14.027 -1.481 5.698 1.00 97.31 109 ALA A O 1
ATOM 800 N N . MET A 1 110 ? -12.962 -0.348 7.333 1.00 98.31 110 MET A N 1
ATOM 801 C CA . MET A 1 110 ? -11.672 -0.295 6.643 1.00 98.31 110 MET A CA 1
ATOM 802 C C . MET A 1 110 ? -11.116 -1.704 6.398 1.00 98.31 110 MET A C 1
ATOM 804 O O . MET A 1 110 ? -10.708 -2.021 5.281 1.00 98.31 110 MET A O 1
ATOM 808 N N . GLY A 1 111 ? -11.178 -2.587 7.403 1.00 98.06 111 GLY A N 1
ATOM 809 C CA . GLY A 1 111 ? -10.707 -3.970 7.275 1.00 98.06 111 GLY A CA 1
ATOM 810 C C . GLY A 1 111 ? -11.479 -4.754 6.215 1.00 98.06 111 GLY A C 1
ATOM 811 O O . GLY A 1 111 ? -10.892 -5.432 5.377 1.00 98.06 111 GLY A O 1
ATOM 812 N N . ARG A 1 112 ? -12.806 -4.596 6.173 1.00 97.75 112 ARG A N 1
ATOM 813 C CA . ARG A 1 112 ? -13.645 -5.205 5.129 1.00 97.75 112 ARG A CA 1
ATOM 814 C C . ARG A 1 112 ? -13.275 -4.714 3.733 1.00 97.75 112 ARG A C 1
ATOM 816 O O . ARG A 1 112 ? -13.207 -5.530 2.818 1.00 97.75 112 ARG A O 1
ATOM 823 N N . ALA A 1 113 ? -13.031 -3.415 3.565 1.00 98.31 113 ALA A N 1
ATOM 824 C CA . ALA A 1 113 ? -12.647 -2.853 2.273 1.00 98.31 113 ALA A CA 1
ATOM 825 C C . ALA A 1 113 ? -11.279 -3.379 1.804 1.00 98.31 113 ALA A C 1
ATOM 827 O O . ALA A 1 113 ? -11.173 -3.894 0.691 1.00 98.31 113 ALA A O 1
ATOM 828 N N . MET A 1 114 ? -10.251 -3.314 2.658 1.00 98.69 114 MET A N 1
ATOM 829 C CA . MET A 1 114 ? -8.900 -3.800 2.341 1.00 98.69 114 MET A CA 1
ATOM 830 C C . MET A 1 114 ? -8.872 -5.299 2.038 1.00 98.69 114 MET A C 1
ATOM 832 O O . MET A 1 114 ? -8.296 -5.718 1.032 1.00 98.69 114 MET A O 1
ATOM 836 N N . SER A 1 115 ? -9.542 -6.107 2.861 1.00 98.62 115 SER A N 1
ATOM 837 C CA . SER A 1 115 ? -9.631 -7.550 2.642 1.00 98.62 115 SER A CA 1
ATOM 838 C C . SER A 1 115 ? -10.356 -7.885 1.334 1.00 98.62 115 SER A C 1
ATOM 840 O O . SER A 1 115 ? -9.910 -8.752 0.584 1.00 98.62 115 SER A O 1
ATOM 842 N N . ALA A 1 116 ? -11.420 -7.154 0.985 1.00 98.62 116 ALA A N 1
ATOM 843 C CA . ALA A 1 116 ? -12.124 -7.356 -0.279 1.00 98.62 116 ALA A CA 1
ATOM 844 C C . ALA A 1 116 ? -11.241 -7.050 -1.505 1.00 98.62 116 ALA A C 1
ATOM 846 O O . ALA A 1 116 ? -11.241 -7.841 -2.452 1.00 98.62 116 ALA A O 1
ATOM 847 N N . TYR A 1 117 ? -10.439 -5.976 -1.479 1.00 98.81 117 TYR A N 1
ATOM 848 C CA . TYR A 1 117 ? -9.452 -5.708 -2.536 1.00 98.81 117 TYR A CA 1
ATOM 849 C C . TYR A 1 117 ? -8.425 -6.840 -2.662 1.00 98.81 117 TYR A C 1
ATOM 851 O O . TYR A 1 117 ? -8.160 -7.301 -3.773 1.00 98.81 117 TYR A O 1
ATOM 859 N N . LEU A 1 118 ? -7.881 -7.327 -1.540 1.00 98.75 118 LEU A N 1
ATOM 860 C CA . LEU A 1 118 ? -6.915 -8.429 -1.545 1.00 98.75 118 LEU A CA 1
ATOM 861 C C . LEU A 1 118 ? -7.522 -9.718 -2.110 1.00 98.75 118 LEU A C 1
ATOM 863 O O . LEU A 1 118 ? -6.900 -10.382 -2.937 1.00 98.75 118 LEU A O 1
ATOM 867 N N . VAL A 1 119 ? -8.750 -10.061 -1.715 1.00 98.69 119 VAL A N 1
ATOM 868 C CA . VAL A 1 119 ? -9.454 -11.253 -2.211 1.00 98.69 119 VAL A CA 1
ATOM 869 C C . VAL A 1 119 ? -9.740 -11.151 -3.710 1.00 98.69 119 VAL A C 1
ATOM 871 O O . VAL A 1 119 ? -9.564 -12.135 -4.432 1.00 98.69 119 VAL A O 1
ATOM 874 N N . ASN A 1 120 ? -10.171 -9.987 -4.201 1.00 98.75 120 ASN A N 1
ATOM 875 C CA . ASN A 1 120 ? -10.375 -9.766 -5.635 1.00 98.75 120 ASN A CA 1
ATOM 876 C C . ASN A 1 120 ? -9.062 -9.935 -6.406 1.00 98.75 120 ASN A C 1
ATOM 878 O O . ASN A 1 120 ? -9.013 -10.684 -7.387 1.00 98.75 120 ASN A O 1
ATOM 882 N N . PHE A 1 121 ? -7.992 -9.317 -5.904 1.00 98.81 121 PHE A N 1
ATOM 883 C CA . PHE A 1 121 ? -6.667 -9.390 -6.501 1.00 98.81 121 PHE A CA 1
ATOM 884 C C . PHE A 1 121 ? -6.138 -10.825 -6.542 1.00 98.81 121 PHE A C 1
ATOM 886 O O . PHE A 1 121 ? -5.728 -11.289 -7.600 1.00 98.81 121 PHE A O 1
ATOM 893 N N . ALA A 1 122 ? -6.237 -11.574 -5.444 1.00 98.44 122 ALA A N 1
ATOM 894 C CA . ALA A 1 122 ? -5.809 -12.970 -5.396 1.00 98.44 122 ALA A CA 1
ATOM 895 C C . ALA A 1 122 ? -6.562 -13.860 -6.403 1.00 98.44 122 ALA A C 1
ATOM 897 O O . ALA A 1 122 ? -5.989 -14.798 -6.951 1.00 98.44 122 ALA A O 1
ATOM 898 N N . LYS A 1 123 ? -7.841 -13.565 -6.675 1.00 98.06 123 LYS A N 1
ATOM 899 C CA . LYS A 1 123 ? -8.663 -14.334 -7.623 1.00 98.06 123 LYS A CA 1
ATOM 900 C C . LYS A 1 123 ? -8.387 -14.000 -9.088 1.00 98.06 123 LYS A C 1
ATOM 902 O O . LYS A 1 123 ? -8.588 -14.861 -9.940 1.00 98.06 123 LYS A O 1
ATOM 907 N N . LYS A 1 124 ? -8.049 -12.745 -9.397 1.00 97.50 124 LYS A N 1
ATOM 908 C CA . LYS A 1 124 ? -8.130 -12.210 -10.773 1.00 97.50 124 LYS A CA 1
ATOM 909 C C . LYS A 1 124 ? -6.900 -11.429 -11.232 1.00 97.50 124 LYS A C 1
ATOM 911 O O . LYS A 1 124 ? -6.823 -11.069 -12.401 1.00 97.50 124 LYS A O 1
ATOM 916 N N . GLY A 1 125 ? -5.978 -11.109 -10.329 1.00 97.94 125 GLY A N 1
ATOM 917 C CA . GLY A 1 125 ? -4.910 -10.137 -10.572 1.00 97.94 125 GLY A CA 1
ATOM 918 C C . GLY A 1 125 ? -5.401 -8.687 -10.686 1.00 97.94 125 GLY A C 1
ATOM 919 O O . GLY A 1 125 ? -4.630 -7.820 -11.084 1.00 97.94 125 GLY A O 1
ATOM 920 N N . ASP A 1 126 ? -6.669 -8.424 -10.355 1.00 98.25 126 ASP A N 1
ATOM 921 C CA . ASP A 1 126 ? -7.308 -7.105 -10.368 1.00 98.25 126 ASP A CA 1
ATOM 922 C C . ASP A 1 126 ? -8.060 -6.916 -9.037 1.00 98.25 126 ASP A C 1
ATOM 924 O O . ASP A 1 126 ? -8.930 -7.736 -8.721 1.00 98.25 126 ASP A O 1
ATOM 928 N N . PRO A 1 127 ? -7.734 -5.890 -8.227 1.00 98.56 127 PRO A N 1
ATOM 929 C CA . PRO A 1 127 ? -8.370 -5.677 -6.931 1.00 98.56 127 PRO A CA 1
ATOM 930 C C . PRO A 1 127 ? -9.820 -5.161 -7.052 1.00 98.56 127 PRO A C 1
ATOM 932 O O . PRO A 1 127 ? -10.575 -5.205 -6.079 1.00 98.56 127 PRO A O 1
ATOM 935 N N . ASN A 1 128 ? -10.250 -4.689 -8.226 1.00 98.50 128 ASN A N 1
ATOM 936 C CA . ASN A 1 128 ? -11.541 -4.025 -8.404 1.00 98.50 128 ASN A CA 1
ATOM 937 C C . ASN A 1 128 ? -12.755 -4.972 -8.338 1.00 98.50 128 ASN A C 1
ATOM 939 O O . ASN A 1 128 ? -12.709 -6.135 -8.749 1.00 98.50 128 ASN A O 1
ATOM 943 N N . GLY A 1 129 ? -13.888 -4.436 -7.865 1.00 96.94 129 GLY A N 1
ATOM 944 C CA . GLY A 1 129 ? -15.181 -5.127 -7.815 1.00 96.94 129 GLY A CA 1
ATOM 945 C C . GLY A 1 129 ? -15.968 -4.857 -6.530 1.00 96.94 129 GLY A C 1
ATOM 946 O O . GLY A 1 129 ? -15.533 -4.107 -5.663 1.00 96.94 129 GLY A O 1
ATOM 947 N N . GLY A 1 130 ? -17.150 -5.470 -6.400 1.00 93.50 130 GLY A N 1
ATOM 948 C CA . GLY A 1 130 ? -17.919 -5.466 -5.144 1.00 93.50 130 GLY A CA 1
ATOM 949 C C . GLY A 1 130 ? -18.420 -4.094 -4.676 1.00 93.50 130 GLY A C 1
ATOM 950 O O . GLY A 1 130 ? -18.691 -3.929 -3.492 1.00 93.50 130 GLY A O 1
ATOM 951 N N . GLY A 1 131 ? -18.514 -3.111 -5.578 1.00 96.00 131 GLY A N 1
ATOM 952 C CA . GLY A 1 131 ? -18.901 -1.738 -5.236 1.00 96.00 131 GLY A CA 1
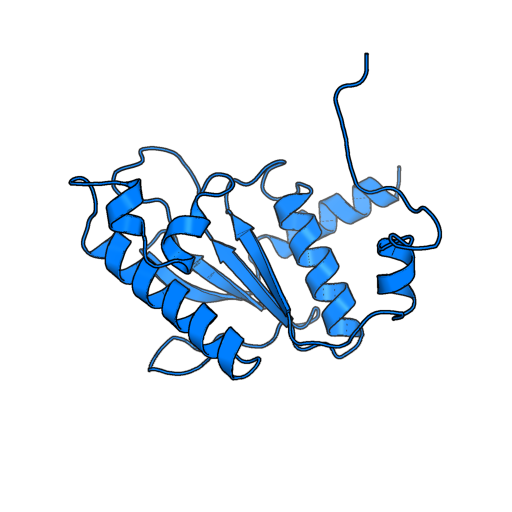ATOM 953 C C . GLY A 1 131 ? -17.803 -0.926 -4.539 1.00 96.00 131 GLY A C 1
ATOM 954 O O . GLY A 1 131 ? -18.082 0.165 -4.049 1.00 96.00 131 GLY A O 1
ATOM 955 N N . LEU A 1 132 ? -16.569 -1.440 -4.488 1.00 97.62 132 LEU A N 1
ATOM 956 C CA . LEU A 1 132 ? -15.417 -0.697 -3.987 1.00 97.62 132 LEU A CA 1
ATOM 957 C C . LEU A 1 132 ? -15.045 0.449 -4.946 1.00 97.62 132 LEU A C 1
ATOM 959 O O . LEU A 1 132 ? -15.276 0.327 -6.155 1.00 97.62 132 LEU A O 1
ATOM 963 N N . PRO A 1 133 ? -14.443 1.541 -4.435 1.00 98.19 133 PRO A N 1
ATOM 964 C CA . PRO A 1 133 ? -13.824 2.559 -5.275 1.00 98.19 133 PRO A CA 1
ATOM 965 C C . PRO A 1 133 ? -12.879 1.953 -6.318 1.00 98.19 133 PRO A C 1
ATOM 967 O O . PRO A 1 133 ? -12.224 0.940 -6.084 1.00 98.19 133 PRO A O 1
ATOM 970 N N . ALA A 1 134 ? -12.796 2.577 -7.489 1.00 98.12 134 ALA A N 1
ATOM 971 C CA . ALA A 1 134 ? -11.891 2.095 -8.520 1.00 98.12 134 ALA A CA 1
ATOM 972 C C . ALA A 1 134 ? -10.432 2.323 -8.093 1.00 98.12 134 ALA A C 1
ATOM 974 O O . ALA A 1 134 ? -10.033 3.449 -7.798 1.00 98.12 134 ALA A O 1
ATOM 975 N N . TRP A 1 135 ? -9.633 1.261 -8.110 1.00 98.25 135 TRP A N 1
ATOM 976 C CA . TRP A 1 135 ? -8.185 1.284 -7.956 1.00 98.25 135 TRP A CA 1
ATOM 977 C C . TRP A 1 135 ? -7.544 1.134 -9.341 1.00 98.25 135 TRP A C 1
ATOM 979 O O . TRP A 1 135 ? -7.478 0.021 -9.875 1.00 98.25 135 TRP A O 1
ATOM 989 N N . PRO A 1 136 ? -7.114 2.235 -9.979 1.00 97.50 136 PRO A N 1
ATOM 990 C CA . PRO A 1 136 ? -6.483 2.161 -11.286 1.00 97.50 136 PRO A CA 1
ATOM 991 C C . PRO A 1 136 ? -5.103 1.507 -11.188 1.00 97.50 136 PRO A C 1
ATOM 993 O O . PRO A 1 136 ? -4.426 1.593 -10.165 1.00 97.50 136 PRO A O 1
ATOM 996 N N . ARG A 1 137 ? -4.664 0.889 -12.288 1.00 97.81 137 ARG A N 1
ATOM 997 C CA . ARG A 1 137 ? -3.279 0.422 -12.406 1.00 97.81 137 ARG A CA 1
ATOM 998 C C . ARG A 1 137 ? -2.322 1.603 -12.312 1.00 97.81 137 ARG A C 1
ATOM 1000 O O . ARG A 1 137 ? -2.530 2.615 -12.993 1.00 97.81 137 ARG A O 1
ATOM 1007 N N . TYR A 1 138 ? -1.266 1.425 -11.532 1.00 97.94 138 TYR A N 1
ATOM 1008 C CA . TYR A 1 138 ? -0.178 2.374 -11.423 1.00 97.94 138 TYR A CA 1
ATOM 1009 C C . TYR A 1 138 ? 0.490 2.573 -12.785 1.00 97.94 138 TYR A C 1
ATOM 1011 O O . TYR A 1 138 ? 0.729 1.625 -13.536 1.00 97.94 138 TYR A O 1
ATOM 1019 N N . ALA A 1 139 ? 0.776 3.829 -13.098 1.00 92.62 139 ALA A N 1
ATOM 1020 C CA . ALA A 1 139 ? 1.578 4.238 -14.237 1.00 92.62 139 ALA A CA 1
ATOM 1021 C C . ALA A 1 139 ? 2.351 5.485 -13.810 1.00 92.62 139 ALA A C 1
ATOM 1023 O O . ALA A 1 139 ? 1.746 6.397 -13.247 1.00 92.62 139 ALA A O 1
ATOM 1024 N N . GLY A 1 140 ? 3.665 5.511 -14.041 1.00 84.69 140 GLY A N 1
ATOM 1025 C CA . GLY A 1 140 ? 4.539 6.550 -13.481 1.00 84.69 140 GLY A CA 1
ATOM 1026 C C . GLY A 1 140 ? 4.228 7.972 -13.964 1.00 84.69 140 GLY A C 1
ATOM 1027 O O . GLY A 1 140 ? 4.518 8.931 -13.264 1.00 84.69 140 GLY A O 1
ATOM 1028 N N . ASP A 1 141 ? 3.595 8.121 -15.127 1.00 87.81 141 ASP A N 1
ATOM 1029 C CA . ASP A 1 141 ? 3.148 9.411 -15.664 1.00 87.81 141 ASP A CA 1
ATOM 1030 C C . ASP A 1 141 ? 1.926 9.981 -14.921 1.00 87.81 141 ASP A C 1
ATOM 1032 O O . ASP A 1 141 ? 1.798 11.194 -14.753 1.00 87.81 141 ASP A O 1
ATOM 1036 N N . ARG A 1 142 ? 1.028 9.106 -14.459 1.00 91.75 142 ARG A N 1
ATOM 1037 C CA . ARG A 1 142 ? -0.185 9.472 -13.714 1.00 91.75 142 ARG A CA 1
ATOM 1038 C C . ARG A 1 142 ? 0.044 9.489 -12.206 1.00 91.75 142 ARG A C 1
ATOM 1040 O O . ARG A 1 142 ? -0.582 10.294 -11.520 1.00 91.75 142 ARG A O 1
ATOM 1047 N N . ASP A 1 143 ? 0.924 8.616 -11.718 1.00 94.12 143 ASP A N 1
ATOM 1048 C CA . ASP A 1 143 ? 1.328 8.474 -10.315 1.00 94.12 143 ASP A CA 1
ATOM 1049 C C . ASP A 1 143 ? 0.126 8.333 -9.366 1.00 94.12 143 ASP A C 1
ATOM 1051 O O . ASP A 1 143 ? 0.042 8.997 -8.340 1.00 94.12 143 ASP A O 1
ATOM 1055 N N . VAL A 1 144 ? -0.875 7.535 -9.758 1.00 98.19 144 VAL A N 1
ATOM 1056 C CA . VAL A 1 144 ? -2.105 7.334 -8.974 1.00 98.19 144 VAL A CA 1
ATOM 1057 C C . VAL A 1 144 ? -1.977 6.096 -8.095 1.00 98.19 144 VAL A C 1
ATOM 1059 O O . VAL A 1 144 ? -1.748 4.998 -8.604 1.00 98.19 144 VAL A O 1
ATOM 1062 N N . ILE A 1 145 ? -2.209 6.274 -6.796 1.00 98.56 145 ILE A N 1
ATOM 1063 C CA . ILE A 1 145 ? -2.200 5.224 -5.772 1.00 98.56 145 ILE A CA 1
ATOM 1064 C C . ILE A 1 145 ? -3.583 5.086 -5.128 1.00 98.56 145 ILE A C 1
ATOM 1066 O O . ILE A 1 145 ? -4.395 6.014 -5.170 1.00 98.56 145 ILE A O 1
ATOM 1070 N N . MET A 1 146 ? -3.844 3.946 -4.490 1.00 98.81 146 MET A N 1
ATOM 1071 C CA . MET A 1 146 ? -4.949 3.811 -3.536 1.00 98.81 146 MET A CA 1
ATOM 1072 C C . MET A 1 146 ? -4.473 4.219 -2.143 1.00 98.81 146 MET A C 1
ATOM 1074 O O . MET A 1 146 ? -3.630 3.548 -1.555 1.00 98.81 146 MET A O 1
ATOM 1078 N N . ASP A 1 147 ? -5.022 5.291 -1.585 1.00 98.81 147 ASP A N 1
ATOM 1079 C CA . ASP A 1 147 ? -4.814 5.638 -0.183 1.00 98.81 147 ASP A CA 1
ATOM 1080 C C . ASP A 1 147 ? -5.963 5.068 0.652 1.00 98.81 147 ASP A C 1
ATOM 1082 O O . ASP A 1 147 ? -7.130 5.426 0.472 1.00 98.81 147 ASP A O 1
ATOM 1086 N N . PHE A 1 148 ? -5.643 4.166 1.575 1.00 98.69 148 PHE A N 1
ATOM 1087 C CA . PHE A 1 148 ? -6.553 3.786 2.651 1.00 98.69 148 PHE A CA 1
ATOM 1088 C C . PHE A 1 148 ? -6.509 4.900 3.694 1.00 98.69 148 PHE A C 1
ATOM 1090 O O . PHE A 1 148 ? -5.744 4.839 4.660 1.00 98.69 148 PHE A O 1
ATOM 1097 N N . ALA A 1 149 ? -7.277 5.956 3.430 1.00 98.00 149 ALA A N 1
ATOM 1098 C CA . ALA A 1 149 ? -7.069 7.261 4.031 1.00 98.00 149 ALA A CA 1
ATOM 1099 C C . ALA A 1 149 ? -7.438 7.315 5.522 1.00 98.00 149 ALA A C 1
ATOM 1101 O O . ALA A 1 149 ? -8.233 6.526 6.042 1.00 98.00 149 ALA A O 1
ATOM 1102 N N . ALA A 1 150 ? -6.879 8.310 6.217 1.00 96.12 150 ALA A N 1
ATOM 1103 C CA . ALA A 1 150 ? -7.093 8.543 7.649 1.00 96.12 150 ALA A CA 1
ATOM 1104 C C . ALA A 1 150 ? -8.569 8.804 8.022 1.00 96.12 150 ALA A C 1
ATOM 1106 O O . ALA A 1 150 ? -9.010 8.523 9.142 1.00 96.12 150 ALA A O 1
ATOM 1107 N N . ASP A 1 151 ? -9.369 9.295 7.075 1.00 94.81 151 ASP A N 1
ATOM 1108 C CA . ASP A 1 151 ? -10.807 9.500 7.255 1.00 94.81 151 ASP A CA 1
ATOM 1109 C C . ASP A 1 151 ? -11.618 8.187 7.234 1.00 94.81 151 ASP A C 1
ATOM 1111 O O . ASP A 1 151 ? -12.817 8.197 7.519 1.00 94.81 151 ASP A O 1
ATOM 1115 N N . GLY A 1 152 ? -10.968 7.046 6.984 1.00 95.69 152 GLY A N 1
ATOM 1116 C CA . GLY A 1 152 ? -11.590 5.726 6.954 1.00 95.69 152 GLY A CA 1
ATOM 1117 C C . GLY A 1 152 ? -12.139 5.326 5.587 1.00 95.69 152 GLY A C 1
ATOM 1118 O O . GLY A 1 152 ? -12.924 4.379 5.521 1.00 95.69 152 GLY A O 1
ATOM 1119 N N . LYS A 1 153 ? -11.762 6.014 4.503 1.00 96.19 153 LYS A N 1
ATOM 1120 C CA . LYS A 1 153 ? -12.221 5.695 3.146 1.00 96.19 153 LYS A CA 1
ATOM 1121 C C . LYS A 1 153 ? -11.048 5.365 2.219 1.00 96.19 153 LYS A C 1
ATOM 1123 O O . LYS A 1 153 ? -10.083 6.120 2.165 1.00 96.19 153 LYS A O 1
ATOM 1128 N N . PRO A 1 154 ? -11.128 4.272 1.441 1.00 98.25 154 PRO A N 1
ATOM 1129 C CA . PRO A 1 154 ? -10.228 4.070 0.315 1.00 98.25 154 PRO A CA 1
ATOM 1130 C C . PRO A 1 154 ? -10.493 5.134 -0.754 1.00 98.25 154 PRO A C 1
ATOM 1132 O O . PRO A 1 154 ? -11.639 5.328 -1.167 1.00 98.25 154 PRO A O 1
ATOM 1135 N N . VAL A 1 155 ? -9.447 5.803 -1.218 1.00 98.44 155 VAL A N 1
ATOM 1136 C CA . VAL A 1 155 ? -9.527 6.810 -2.276 1.00 98.44 155 VAL A CA 1
ATOM 1137 C C . VAL A 1 155 ? -8.361 6.641 -3.240 1.00 98.44 155 VAL A C 1
ATOM 1139 O O . VAL A 1 155 ? -7.209 6.549 -2.831 1.00 98.44 155 VAL A O 1
ATOM 1142 N N . ALA A 1 156 ? -8.659 6.610 -4.538 1.00 98.44 156 ALA A N 1
ATOM 1143 C CA . ALA A 1 156 ? -7.629 6.698 -5.560 1.00 98.44 156 ALA A CA 1
ATOM 1144 C C . ALA A 1 156 ? -7.287 8.170 -5.806 1.00 98.44 156 ALA A C 1
ATOM 1146 O O . ALA A 1 156 ? -8.170 8.967 -6.129 1.00 98.44 156 ALA A O 1
ATOM 1147 N N . LEU A 1 157 ? -6.015 8.533 -5.669 1.00 98.19 157 LEU A N 1
ATOM 1148 C CA . LEU A 1 157 ? -5.530 9.880 -5.954 1.00 98.19 157 LEU A CA 1
ATOM 1149 C C . LEU A 1 157 ? -4.110 9.854 -6.509 1.00 98.19 157 LEU A C 1
ATOM 1151 O O . LEU A 1 157 ? -3.369 8.895 -6.300 1.00 98.19 157 LEU A O 1
ATOM 1155 N N . ARG A 1 158 ? -3.728 10.933 -7.197 1.00 98.06 158 ARG A N 1
ATOM 1156 C CA . ARG A 1 158 ? -2.320 11.181 -7.515 1.00 98.06 158 ARG A CA 1
ATOM 1157 C C . ARG A 1 158 ? -1.529 11.280 -6.215 1.00 98.06 158 ARG A C 1
ATOM 1159 O O . ARG A 1 158 ? -1.982 11.981 -5.312 1.00 98.06 158 ARG A O 1
ATOM 1166 N N . ASP A 1 159 ? -0.385 10.610 -6.124 1.00 97.50 159 ASP A N 1
ATOM 1167 C CA . ASP A 1 159 ? 0.402 10.557 -4.900 1.00 97.50 159 ASP A CA 1
ATOM 1168 C C . ASP A 1 159 ? 0.832 11.975 -4.474 1.00 97.50 159 ASP A C 1
ATOM 1170 O O . ASP A 1 159 ? 1.635 12.619 -5.158 1.00 97.50 159 ASP A O 1
ATOM 1174 N N . PRO A 1 160 ? 0.321 12.491 -3.340 1.00 96.88 160 PRO A N 1
ATOM 1175 C CA . PRO A 1 160 ? 0.698 13.806 -2.845 1.00 96.88 160 PRO A CA 1
ATOM 1176 C C . PRO A 1 160 ? 2.159 13.865 -2.385 1.00 96.88 160 PRO A C 1
ATOM 1178 O O . PRO A 1 160 ? 2.677 14.964 -2.199 1.00 96.88 160 PRO A O 1
ATOM 1181 N N . TRP A 1 161 ? 2.818 12.722 -2.163 1.00 96.81 161 TRP A N 1
ATOM 1182 C CA . TRP A 1 161 ? 4.212 12.659 -1.713 1.00 96.81 161 TRP A CA 1
ATOM 1183 C C . TRP A 1 161 ? 5.203 12.434 -2.856 1.00 96.81 161 TRP A C 1
ATOM 1185 O O . TRP A 1 161 ? 6.398 12.639 -2.652 1.00 96.81 161 TRP A O 1
ATOM 1195 N N . GLY A 1 162 ? 4.721 12.102 -4.059 1.00 95.44 162 GLY A N 1
ATOM 1196 C CA . GLY A 1 162 ? 5.548 11.849 -5.240 1.00 95.44 162 GLY A CA 1
ATOM 1197 C C . GLY A 1 162 ? 6.619 12.922 -5.481 1.00 95.44 162 GLY A C 1
ATOM 1198 O O . GLY A 1 162 ? 7.796 12.571 -5.540 1.00 95.44 162 GLY A O 1
ATOM 1199 N N . PRO A 1 163 ? 6.278 14.229 -5.504 1.00 95.44 163 PRO A N 1
ATOM 1200 C CA . PRO A 1 163 ? 7.268 15.289 -5.710 1.00 95.44 163 PRO A CA 1
ATOM 1201 C C . PRO A 1 163 ? 8.383 15.341 -4.651 1.00 95.44 163 PRO A C 1
ATOM 1203 O O . PRO A 1 163 ? 9.538 15.594 -4.985 1.00 95.44 163 PRO A O 1
ATOM 1206 N N . GLU A 1 164 ? 8.053 15.107 -3.377 1.00 96.06 164 GLU A N 1
ATOM 1207 C CA . GLU A 1 164 ? 9.027 15.118 -2.274 1.00 96.06 164 GLU A CA 1
ATOM 1208 C C . GLU A 1 164 ? 9.957 13.892 -2.349 1.00 96.06 164 GLU A C 1
ATOM 1210 O O . GLU A 1 164 ? 11.175 14.003 -2.168 1.00 96.06 164 GLU A O 1
ATOM 1215 N N . ILE A 1 165 ? 9.387 12.728 -2.676 1.00 95.06 165 ILE A N 1
ATOM 1216 C CA . ILE A 1 165 ? 10.119 11.474 -2.895 1.00 95.06 165 ILE A CA 1
ATOM 1217 C C . ILE A 1 165 ? 11.078 11.612 -4.085 1.00 95.06 165 ILE A C 1
ATOM 1219 O O . ILE A 1 165 ? 12.251 11.244 -3.973 1.00 95.06 165 ILE A O 1
ATOM 1223 N N . ASP A 1 166 ? 10.615 12.178 -5.202 1.00 92.31 166 ASP A N 1
ATOM 1224 C CA . ASP A 1 166 ? 11.421 12.382 -6.410 1.00 92.31 166 ASP A CA 1
ATOM 1225 C C . ASP A 1 166 ? 12.603 13.322 -6.147 1.00 92.31 166 ASP A C 1
ATOM 1227 O O . ASP A 1 166 ? 13.743 12.989 -6.476 1.00 92.31 166 ASP A O 1
ATOM 1231 N N . ALA A 1 167 ? 12.363 14.457 -5.481 1.00 91.38 167 ALA A N 1
ATOM 1232 C CA . ALA A 1 167 ? 13.419 15.409 -5.136 1.00 91.38 167 ALA A CA 1
ATOM 1233 C C . ALA A 1 167 ? 14.507 14.777 -4.247 1.00 91.38 167 ALA A C 1
ATOM 1235 O O . ALA A 1 167 ? 15.701 14.973 -4.482 1.00 91.38 167 ALA A O 1
ATOM 1236 N N . THR A 1 168 ? 14.102 13.976 -3.257 1.00 88.06 168 THR A N 1
ATOM 1237 C CA . THR A 1 168 ? 15.034 13.287 -2.349 1.00 88.06 168 THR A CA 1
ATOM 1238 C C . THR A 1 168 ? 15.848 12.220 -3.081 1.00 88.06 168 THR A C 1
ATOM 1240 O O . THR A 1 168 ? 17.052 12.098 -2.860 1.00 88.06 168 THR A O 1
ATOM 1243 N N . THR A 1 169 ? 15.212 11.481 -3.991 1.00 82.12 169 THR A N 1
ATOM 1244 C CA . THR A 1 169 ? 15.868 10.432 -4.786 1.00 82.12 169 THR A CA 1
ATOM 1245 C C . THR A 1 169 ? 16.944 11.019 -5.701 1.00 82.12 169 THR A C 1
ATOM 1247 O O . THR A 1 169 ? 18.041 10.471 -5.793 1.00 82.12 169 THR A O 1
ATOM 1250 N N . VAL A 1 170 ? 16.668 12.162 -6.341 1.00 75.88 170 VAL A N 1
ATOM 1251 C CA . VAL A 1 170 ? 17.654 12.871 -7.173 1.00 75.88 170 VAL A CA 1
ATOM 1252 C C . VAL A 1 170 ? 18.843 13.334 -6.335 1.00 75.88 170 VAL A C 1
ATOM 1254 O O . VAL A 1 170 ? 19.981 13.091 -6.727 1.00 75.88 170 VAL A O 1
ATOM 1257 N N . ALA A 1 171 ? 18.598 13.935 -5.166 1.00 69.12 171 ALA A N 1
ATOM 1258 C CA . ALA A 1 171 ? 19.668 14.392 -4.281 1.00 69.12 171 ALA A CA 1
ATOM 1259 C C . ALA A 1 171 ? 20.581 13.239 -3.821 1.00 69.12 171 ALA A C 1
ATOM 1261 O O . ALA A 1 171 ? 21.800 13.393 -3.783 1.00 69.12 171 ALA A O 1
ATOM 1262 N N . GLN A 1 172 ? 20.008 12.068 -3.523 1.00 70.00 172 GLN A N 1
ATOM 1263 C CA . GLN A 1 172 ? 20.771 10.871 -3.146 1.00 70.00 172 GLN A CA 1
ATOM 1264 C C . GLN A 1 172 ? 21.591 10.279 -4.300 1.00 70.00 172 GLN A C 1
ATOM 1266 O O . GLN A 1 172 ? 22.600 9.638 -4.040 1.00 70.00 172 GLN A O 1
ATOM 1271 N N . ALA A 1 173 ? 21.184 10.479 -5.556 1.00 66.31 173 ALA A N 1
ATOM 1272 C CA . ALA A 1 173 ? 21.916 9.988 -6.727 1.00 66.31 173 ALA A CA 1
ATOM 1273 C C . ALA A 1 173 ? 23.091 10.893 -7.143 1.00 66.31 173 ALA A C 1
ATOM 1275 O O . ALA A 1 173 ? 23.949 10.469 -7.914 1.00 66.31 173 ALA A O 1
ATOM 1276 N N . THR A 1 174 ? 23.115 12.144 -6.675 1.00 59.94 174 THR A N 1
ATOM 1277 C CA . THR A 1 174 ? 24.168 13.130 -6.976 1.00 59.94 174 THR A CA 1
ATOM 1278 C C . THR A 1 174 ? 25.312 13.166 -5.956 1.00 59.94 174 THR A C 1
ATOM 1280 O O . THR A 1 174 ? 26.246 13.949 -6.132 1.00 59.94 174 THR A O 1
ATOM 1283 N N . HIS A 1 175 ? 25.241 12.343 -4.909 1.00 43.91 175 HIS A N 1
ATOM 1284 C CA . HIS A 1 175 ? 26.258 12.182 -3.866 1.00 43.91 175 HIS A CA 1
ATOM 1285 C C . HIS A 1 175 ? 26.921 10.808 -3.955 1.00 43.91 175 HIS A C 1
ATOM 1287 O O . HIS A 1 175 ? 28.127 10.741 -3.628 1.00 43.91 175 HIS A O 1
#

pLDDT: mean 93.02, std 9.16, range [43.91, 98.81]